Protein AF-A0A1E7GBX1-F1 (afdb_monomer_lite)

Secondary structure (DSSP, 8-state):
--HHHHHHHHHHHHHHHHHHHHHTT--HHHHHHHHHHHHHHHHTS-TTTT-TT-HHHHHSGGGGGGTTTSPTTSGGG-HHHHHHHHHHHHHTT-HHHHHHHHHHHHHHHHH--

Structure (mmCIF, N/CA/C/O backbone):
data_AF-A0A1E7GBX1-F1
#
_entry.id   AF-A0A1E7GBX1-F1
#
loop_
_atom_site.group_PDB
_atom_site.id
_atom_site.type_symbol
_atom_site.label_atom_id
_atom_site.label_alt_id
_atom_site.label_comp_id
_atom_site.label_asym_id
_atom_site.label_entity_id
_atom_site.label_seq_id
_atom_site.pdbx_PDB_ins_code
_atom_site.Cartn_x
_atom_site.Cartn_y
_atom_site.Cartn_z
_atom_site.occupancy
_atom_site.B_iso_or_equiv
_atom_site.auth_seq_id
_atom_site.auth_comp_id
_atom_site.auth_asym_id
_atom_site.auth_atom_id
_atom_site.pdbx_PDB_model_num
ATOM 1 N N . MET A 1 1 ? -1.812 -1.252 19.144 1.00 55.84 1 MET A N 1
ATOM 2 C CA . MET A 1 1 ? -1.079 0.049 19.061 1.00 55.84 1 MET A CA 1
ATOM 3 C C . MET A 1 1 ? -2.012 1.153 18.510 1.00 55.84 1 MET A C 1
ATOM 5 O O . MET A 1 1 ? -3.038 0.811 17.949 1.00 55.84 1 MET A O 1
ATOM 9 N N . LYS A 1 2 ? -1.787 2.468 18.722 1.00 63.53 2 LYS A N 1
ATOM 10 C CA . LYS A 1 2 ? -2.702 3.526 18.188 1.00 63.53 2 LYS A CA 1
ATOM 11 C C . LYS A 1 2 ? -2.440 3.768 16.691 1.00 63.53 2 LYS A C 1
ATOM 13 O O . LYS A 1 2 ? -1.282 3.742 16.285 1.00 63.53 2 LYS A O 1
ATOM 18 N N . GLY A 1 3 ? -3.451 4.161 15.905 1.00 61.00 3 GLY A N 1
ATOM 19 C CA . GLY A 1 3 ? -3.339 4.433 14.454 1.00 61.00 3 GLY A CA 1
ATOM 20 C C . GLY A 1 3 ? -2.152 5.311 14.001 1.00 61.00 3 GLY A C 1
ATOM 21 O O . GLY A 1 3 ? -1.611 5.099 12.923 1.00 61.00 3 GLY A O 1
ATOM 22 N N . MET A 1 4 ? -1.659 6.235 14.846 1.00 66.88 4 MET A N 1
ATOM 23 C CA . MET A 1 4 ? -0.443 7.032 14.564 1.00 66.88 4 MET A CA 1
ATOM 24 C C . MET A 1 4 ? 0.800 6.178 14.324 1.00 66.88 4 MET A C 1
ATOM 26 O O . MET A 1 4 ? 1.644 6.507 13.497 1.00 66.88 4 MET A O 1
ATOM 30 N N . SER A 1 5 ? 0.925 5.110 15.105 1.00 82.19 5 SER A N 1
ATOM 31 C CA . SER A 1 5 ? 2.110 4.265 15.088 1.00 82.19 5 SER A CA 1
ATOM 32 C C . SER A 1 5 ? 2.132 3.338 13.876 1.00 82.19 5 SER A C 1
ATOM 34 O O . SER A 1 5 ? 3.204 3.109 13.330 1.00 82.19 5 SER A O 1
ATOM 36 N N . HIS A 1 6 ? 0.969 2.905 13.380 1.00 87.38 6 HIS A N 1
ATOM 37 C CA . HIS A 1 6 ? 0.885 2.106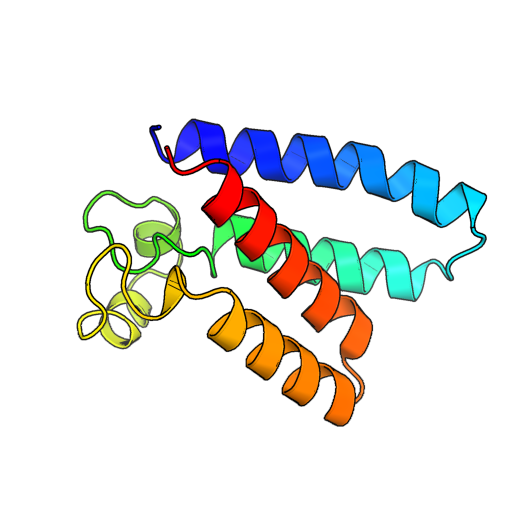 12.156 1.00 87.38 6 HIS A CA 1
ATOM 38 C C . HIS A 1 6 ? 1.248 2.921 10.910 1.00 87.38 6 HIS A C 1
ATOM 40 O O . HIS A 1 6 ? 1.996 2.436 10.064 1.00 87.38 6 HIS A O 1
ATOM 46 N N . GLU A 1 7 ? 0.785 4.174 10.820 1.00 90.75 7 GLU A N 1
ATOM 47 C CA . GLU A 1 7 ? 1.164 5.091 9.734 1.00 90.75 7 GLU A CA 1
ATOM 48 C C . GLU A 1 7 ? 2.678 5.338 9.722 1.00 90.75 7 GLU A C 1
ATOM 50 O O . GLU A 1 7 ? 3.321 5.205 8.683 1.00 90.75 7 GLU A O 1
ATOM 55 N N . LEU A 1 8 ? 3.262 5.641 10.888 1.00 92.38 8 LEU A N 1
ATOM 56 C CA . LEU A 1 8 ? 4.698 5.891 11.006 1.00 92.38 8 LEU A CA 1
ATOM 57 C C . LEU A 1 8 ? 5.529 4.667 10.601 1.00 92.38 8 LEU A C 1
ATOM 59 O O . LEU A 1 8 ? 6.464 4.806 9.817 1.00 92.38 8 LEU A O 1
ATOM 63 N N . ILE A 1 9 ? 5.181 3.474 11.095 1.00 93.44 9 ILE A N 1
ATOM 64 C CA . ILE A 1 9 ? 5.885 2.229 10.747 1.00 93.44 9 ILE A CA 1
ATOM 65 C C . ILE A 1 9 ? 5.817 1.974 9.240 1.00 93.44 9 ILE A C 1
ATOM 67 O O . ILE A 1 9 ? 6.836 1.658 8.627 1.00 93.44 9 ILE A O 1
ATOM 71 N N . ASN A 1 10 ? 4.647 2.172 8.630 1.00 95.38 10 ASN A N 1
ATOM 72 C CA . ASN A 1 10 ? 4.478 2.042 7.188 1.00 95.38 10 ASN A CA 1
ATOM 73 C C . ASN A 1 10 ? 5.391 2.988 6.404 1.00 95.38 10 ASN A C 1
ATOM 75 O O . ASN A 1 10 ? 6.052 2.548 5.466 1.00 95.38 10 ASN A O 1
ATOM 79 N N . PHE A 1 11 ? 5.468 4.263 6.787 1.00 96.69 11 PHE A N 1
ATOM 80 C CA . PHE A 1 11 ? 6.337 5.219 6.098 1.00 96.69 11 PHE A CA 1
ATOM 81 C C . PHE A 1 11 ? 7.822 4.937 6.305 1.00 96.69 11 PHE A C 1
ATOM 83 O O . PHE A 1 11 ? 8.596 5.088 5.362 1.00 96.69 11 PHE A O 1
ATOM 90 N N . VAL A 1 12 ? 8.222 4.488 7.497 1.00 96.50 12 VAL A N 1
ATOM 91 C CA . VAL A 1 12 ? 9.603 4.060 7.752 1.00 96.50 12 VAL A CA 1
ATOM 92 C C . VAL A 1 12 ? 9.965 2.883 6.848 1.00 96.50 12 VAL A C 1
ATOM 94 O O . VAL A 1 12 ? 11.005 2.917 6.195 1.00 96.50 12 VAL A O 1
ATOM 97 N N . ILE A 1 13 ? 9.099 1.871 6.742 1.00 96.88 13 ILE A N 1
ATOM 98 C CA . ILE A 1 13 ? 9.356 0.715 5.874 1.00 96.88 13 ILE A CA 1
ATOM 99 C C . ILE A 1 13 ? 9.389 1.127 4.399 1.00 96.88 13 ILE A C 1
ATOM 101 O O . ILE A 1 13 ? 10.317 0.738 3.694 1.00 96.88 13 ILE A O 1
ATOM 105 N N . LEU A 1 14 ? 8.457 1.965 3.935 1.00 97.38 14 LEU A N 1
ATOM 106 C CA . LEU A 1 14 ? 8.486 2.484 2.565 1.00 97.38 14 LEU A CA 1
ATOM 107 C C . LEU A 1 14 ? 9.793 3.235 2.270 1.00 97.38 14 LEU A C 1
ATOM 109 O O . LEU A 1 14 ? 10.421 2.997 1.239 1.00 97.38 14 LEU A O 1
ATOM 113 N N . PHE A 1 15 ? 10.235 4.101 3.187 1.00 96.88 15 PHE A N 1
ATOM 114 C CA . PHE A 1 15 ? 11.484 4.846 3.043 1.00 96.88 15 PHE A CA 1
ATOM 115 C C . PHE A 1 15 ? 12.707 3.923 2.956 1.00 96.88 15 PHE A C 1
ATOM 117 O O . PHE A 1 15 ? 13.620 4.206 2.187 1.00 96.88 15 PHE A O 1
ATOM 124 N N . LEU A 1 16 ? 12.715 2.803 3.685 1.00 96.2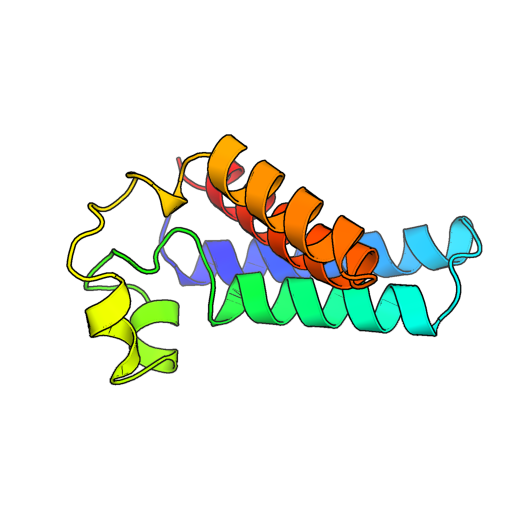5 16 LEU A N 1
ATOM 125 C CA . LEU A 1 16 ? 13.782 1.799 3.610 1.00 96.25 16 LEU A CA 1
ATOM 126 C C . LEU A 1 16 ? 13.724 0.952 2.326 1.00 96.25 16 LEU A C 1
ATOM 128 O O . LEU A 1 16 ? 14.768 0.544 1.818 1.00 96.25 16 LEU A O 1
ATOM 132 N N . LEU A 1 17 ? 12.532 0.704 1.776 1.00 95.94 17 LEU A N 1
ATOM 133 C CA . LEU A 1 17 ? 12.352 -0.069 0.541 1.00 95.94 17 LEU A CA 1
ATOM 134 C C . LEU A 1 17 ? 12.785 0.697 -0.715 1.00 95.94 17 LEU A C 1
ATOM 136 O O . LEU A 1 17 ? 13.292 0.088 -1.655 1.00 95.94 17 LEU A O 1
ATOM 140 N N . ILE A 1 18 ? 12.634 2.023 -0.741 1.00 95.25 18 ILE A N 1
ATOM 141 C CA . ILE A 1 18 ? 12.980 2.840 -1.915 1.00 95.25 18 ILE A CA 1
ATOM 142 C C . ILE A 1 18 ? 14.469 2.696 -2.313 1.00 95.25 18 ILE A C 1
ATOM 144 O O . ILE A 1 18 ? 14.731 2.381 -3.476 1.00 95.25 18 ILE A O 1
ATOM 148 N N . PRO A 1 19 ? 15.461 2.840 -1.408 1.00 95.75 19 PRO A N 1
ATOM 149 C CA . PRO A 1 19 ? 16.867 2.567 -1.715 1.00 95.75 19 PRO A CA 1
ATOM 150 C C . PRO A 1 19 ? 17.110 1.147 -2.231 1.00 95.75 19 PRO A C 1
ATOM 152 O O . PRO A 1 19 ? 17.900 0.958 -3.151 1.00 95.75 19 PRO A O 1
ATOM 155 N N . ILE A 1 20 ? 16.405 0.152 -1.683 1.00 95.94 20 ILE A N 1
ATOM 156 C CA . ILE A 1 20 ? 16.512 -1.243 -2.125 1.00 95.94 20 ILE A CA 1
ATOM 157 C C . ILE A 1 20 ? 16.063 -1.368 -3.585 1.00 95.94 20 ILE A C 1
ATOM 159 O O . ILE A 1 20 ? 16.744 -2.000 -4.385 1.00 95.94 20 ILE A O 1
ATOM 163 N N . PHE A 1 21 ? 14.976 -0.708 -3.981 1.00 96.81 21 PHE A N 1
ATOM 164 C CA . PHE A 1 21 ? 14.525 -0.720 -5.375 1.00 96.81 21 PHE A CA 1
ATOM 165 C C . PHE A 1 21 ? 15.555 -0.119 -6.334 1.00 96.81 21 PHE A C 1
ATOM 167 O O . PHE A 1 21 ? 15.741 -0.650 -7.429 1.00 96.81 21 PHE A O 1
ATOM 174 N N . PHE A 1 22 ? 16.269 0.927 -5.912 1.00 94.38 22 PHE A N 1
ATOM 175 C CA . PHE A 1 22 ? 17.389 1.466 -6.685 1.00 94.38 22 PHE A CA 1
ATOM 176 C C . PHE A 1 22 ? 18.552 0.471 -6.787 1.00 94.38 22 PHE A C 1
ATOM 178 O O . PHE A 1 22 ? 19.082 0.285 -7.880 1.00 94.38 22 PHE A O 1
ATOM 185 N N . LEU A 1 23 ? 18.906 -0.220 -5.695 1.00 96.94 23 LEU A N 1
ATOM 186 C CA . LEU A 1 23 ? 19.949 -1.258 -5.707 1.00 96.94 23 LEU A CA 1
ATOM 187 C C . LEU A 1 23 ? 19.620 -2.406 -6.674 1.00 96.94 23 LEU A C 1
ATOM 189 O O . LEU A 1 23 ? 20.511 -2.923 -7.342 1.00 96.94 23 LEU A O 1
ATOM 193 N N . PHE A 1 24 ? 18.342 -2.768 -6.795 1.00 97.06 24 PHE A N 1
ATOM 194 C CA . PHE A 1 24 ? 17.866 -3.805 -7.716 1.00 97.06 24 PHE A CA 1
ATOM 195 C C . PHE A 1 24 ? 17.469 -3.278 -9.10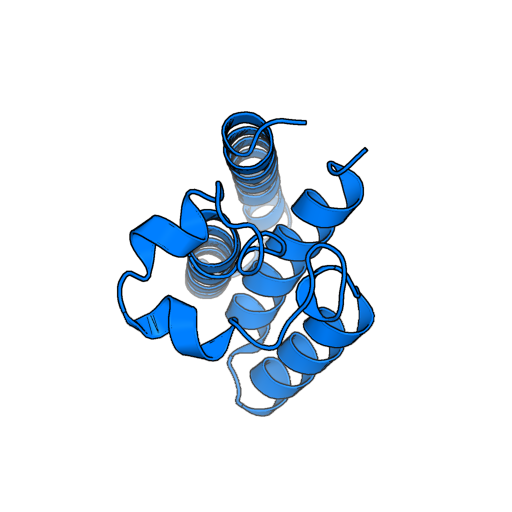5 1.00 97.06 24 PHE A C 1
ATOM 197 O O . PHE A 1 24 ? 16.877 -4.014 -9.891 1.00 97.06 24 PHE A O 1
ATOM 204 N N . SER A 1 25 ? 17.808 -2.027 -9.439 1.00 96.38 25 SER A N 1
ATOM 205 C CA . SER A 1 25 ? 17.531 -1.417 -10.752 1.00 96.38 25 SER A CA 1
ATOM 206 C C . SER A 1 25 ? 16.053 -1.467 -11.175 1.00 96.38 25 SER A C 1
ATOM 208 O O . SER A 1 25 ? 15.734 -1.576 -12.362 1.00 96.38 25 SER A O 1
ATOM 210 N N . ILE A 1 26 ? 15.128 -1.373 -10.216 1.00 96.44 26 ILE A N 1
ATOM 211 C CA . ILE A 1 26 ? 13.699 -1.262 -10.518 1.00 96.44 26 ILE A CA 1
ATOM 212 C C . ILE A 1 26 ? 13.442 0.062 -11.245 1.00 96.44 26 ILE A C 1
ATOM 214 O O . ILE A 1 26 ? 13.909 1.126 -10.837 1.00 96.44 26 ILE A O 1
ATOM 218 N N . GLN A 1 27 ? 12.683 -0.003 -12.341 1.00 96.31 27 GLN A N 1
ATOM 219 C CA . GLN A 1 27 ? 12.362 1.169 -13.154 1.00 96.31 27 GLN A CA 1
ATOM 220 C C . GLN A 1 27 ? 11.636 2.237 -12.323 1.00 96.31 27 GLN A C 1
ATOM 222 O O . GLN A 1 27 ? 10.712 1.931 -11.570 1.00 96.31 27 GLN A O 1
ATOM 227 N N . GLY A 1 28 ? 12.002 3.509 -12.509 1.00 95.62 28 GLY A N 1
ATOM 228 C CA . GLY A 1 28 ? 11.489 4.609 -11.684 1.00 95.62 28 GLY A CA 1
ATOM 229 C C . GLY A 1 28 ? 9.960 4.715 -11.649 1.00 95.62 28 GLY A C 1
ATOM 230 O O . GLY A 1 28 ? 9.391 4.948 -10.587 1.00 95.62 28 GLY A O 1
ATOM 231 N N . HIS A 1 29 ? 9.274 4.465 -12.771 1.00 96.31 29 HIS A N 1
ATOM 232 C CA . HIS A 1 29 ? 7.806 4.483 -12.806 1.00 96.31 29 HIS A CA 1
ATOM 233 C C . HIS A 1 29 ? 7.180 3.371 -11.948 1.00 96.31 29 HIS A C 1
ATOM 235 O O . HIS A 1 29 ? 6.169 3.605 -11.293 1.00 96.31 29 HIS A O 1
ATOM 241 N N . ASN A 1 30 ? 7.809 2.196 -11.872 1.00 97.19 30 ASN A N 1
ATOM 242 C CA . ASN A 1 30 ? 7.356 1.092 -11.027 1.00 97.19 30 ASN A CA 1
ATOM 243 C C . ASN A 1 30 ? 7.531 1.418 -9.541 1.00 97.19 30 ASN A C 1
ATOM 245 O O . ASN A 1 30 ? 6.614 1.193 -8.752 1.00 97.19 30 ASN A O 1
ATOM 249 N N . THR A 1 31 ? 8.654 2.040 -9.171 1.00 97.06 31 THR A N 1
ATOM 250 C CA . THR A 1 31 ? 8.880 2.567 -7.816 1.00 97.06 31 THR A CA 1
ATOM 251 C C . THR A 1 31 ? 7.841 3.624 -7.438 1.00 97.06 31 THR A C 1
ATOM 253 O O . THR A 1 31 ? 7.337 3.614 -6.313 1.00 97.06 31 THR A O 1
ATOM 256 N N . ILE A 1 32 ? 7.475 4.508 -8.373 1.00 97.19 32 ILE A N 1
ATOM 257 C CA . ILE A 1 32 ? 6.428 5.519 -8.168 1.00 97.19 32 ILE A CA 1
ATOM 258 C C . ILE A 1 32 ? 5.068 4.847 -7.960 1.00 97.19 32 ILE A C 1
ATOM 260 O O . ILE A 1 32 ? 4.393 5.160 -6.983 1.00 97.19 32 ILE A O 1
ATOM 264 N N . TYR A 1 33 ? 4.674 3.904 -8.821 1.00 97.75 33 TYR A N 1
ATOM 265 C CA . TYR A 1 33 ? 3.396 3.199 -8.684 1.00 97.75 33 TYR A CA 1
ATOM 266 C C . TYR A 1 33 ? 3.306 2.397 -7.388 1.00 97.75 33 TYR A C 1
ATOM 268 O O . TYR A 1 33 ? 2.278 2.447 -6.712 1.00 97.75 33 TYR A O 1
ATOM 276 N N . PHE A 1 34 ? 4.386 1.717 -7.005 1.00 98.31 34 PHE A N 1
ATOM 277 C CA . PHE A 1 34 ? 4.480 1.034 -5.720 1.00 98.31 34 PHE A CA 1
ATOM 278 C C . PHE A 1 34 ? 4.317 1.998 -4.548 1.00 98.31 34 PHE A C 1
ATOM 280 O O . PHE A 1 34 ? 3.469 1.781 -3.685 1.00 98.31 34 PHE A O 1
ATOM 287 N N . SER A 1 35 ? 5.086 3.089 -4.537 1.00 97.81 35 SER A N 1
ATOM 288 C CA . SER A 1 35 ? 5.032 4.082 -3.461 1.00 97.81 35 SER A CA 1
ATOM 289 C C . SER A 1 35 ? 3.650 4.721 -3.369 1.00 97.81 35 SER A C 1
ATOM 291 O O . SER A 1 35 ? 3.126 4.899 -2.275 1.00 97.81 35 SER A O 1
ATOM 293 N N . PHE A 1 36 ? 3.020 5.006 -4.511 1.00 97.44 36 PHE A N 1
ATOM 294 C CA . PHE A 1 36 ? 1.663 5.531 -4.559 1.00 97.44 36 PHE A CA 1
ATOM 295 C C . PHE A 1 36 ? 0.656 4.541 -3.964 1.00 97.44 36 PHE A C 1
ATOM 297 O O . PHE A 1 36 ? -0.106 4.910 -3.073 1.00 97.44 36 PHE A O 1
ATOM 304 N N . GLY A 1 37 ? 0.700 3.270 -4.377 1.00 97.38 37 GLY A N 1
ATOM 305 C CA . GLY A 1 37 ? -0.129 2.212 -3.794 1.00 97.38 37 GLY A CA 1
ATOM 306 C C . GLY A 1 37 ? 0.077 2.077 -2.284 1.00 97.38 37 GLY A C 1
ATOM 307 O O . GLY A 1 37 ? -0.893 2.007 -1.535 1.00 97.38 37 GLY A O 1
ATOM 308 N N . TRP A 1 38 ? 1.325 2.137 -1.819 1.00 98.06 38 TRP A N 1
ATOM 309 C CA . TRP A 1 38 ? 1.664 2.066 -0.398 1.00 98.06 38 TRP A CA 1
ATOM 310 C C . TRP A 1 38 ? 1.104 3.246 0.400 1.00 98.06 38 TRP A C 1
ATOM 312 O O . TRP A 1 38 ? 0.504 3.057 1.459 1.00 98.06 38 TRP A O 1
ATOM 322 N N . VAL A 1 39 ? 1.269 4.472 -0.103 1.00 96.56 39 VAL A N 1
ATOM 323 C CA . VAL A 1 39 ? 0.737 5.692 0.526 1.00 96.56 39 VAL A CA 1
ATOM 324 C C . VAL A 1 39 ? -0.785 5.616 0.616 1.00 96.56 39 VAL A C 1
ATOM 326 O O . VAL A 1 39 ? -1.348 5.898 1.675 1.00 96.56 39 VAL A O 1
ATOM 329 N N . ILE A 1 40 ? -1.453 5.182 -0.458 1.00 95.06 40 ILE A N 1
ATOM 330 C CA . ILE A 1 40 ? -2.906 4.992 -0.465 1.00 95.06 40 ILE A CA 1
ATOM 331 C C . ILE A 1 40 ? -3.322 3.927 0.556 1.00 95.06 40 ILE A C 1
ATOM 333 O O . ILE A 1 40 ? -4.212 4.190 1.363 1.00 95.06 40 ILE A O 1
ATOM 337 N N . GLY A 1 41 ? -2.655 2.771 0.581 1.00 93.06 41 GLY A N 1
ATOM 338 C CA . GLY A 1 41 ? -2.915 1.692 1.542 1.00 93.06 41 GLY A CA 1
ATOM 339 C C . GLY A 1 41 ? -2.670 2.103 2.994 1.00 93.06 41 GLY A C 1
ATOM 340 O O . GLY A 1 41 ? -3.393 1.700 3.895 1.00 93.06 41 GLY A O 1
ATOM 341 N N . THR A 1 42 ? -1.696 2.977 3.233 1.00 93.50 42 THR A N 1
ATOM 342 C CA . THR A 1 42 ? -1.382 3.469 4.579 1.00 93.50 42 THR A CA 1
ATOM 343 C C . THR A 1 42 ? -2.399 4.503 5.055 1.00 93.50 42 THR A C 1
ATOM 345 O O . THR A 1 42 ? -2.865 4.452 6.192 1.00 93.50 42 THR A O 1
ATOM 348 N N . LEU A 1 43 ? -2.722 5.482 4.205 1.00 91.25 43 LEU A N 1
ATOM 349 C CA . LEU A 1 43 ? -3.487 6.652 4.626 1.00 91.25 43 LEU A CA 1
ATOM 350 C C . LEU A 1 43 ? -4.996 6.484 4.478 1.00 91.25 43 LEU A C 1
ATOM 352 O O . LEU A 1 43 ? -5.724 7.072 5.278 1.00 91.25 4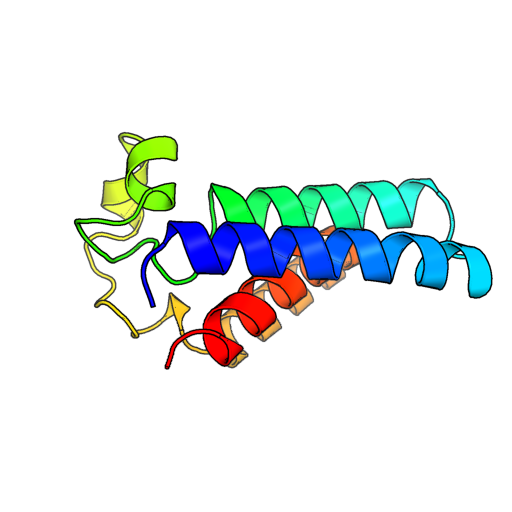3 LEU A O 1
ATOM 356 N N . TYR A 1 44 ? -5.451 5.741 3.468 1.00 88.69 44 TYR A N 1
ATOM 357 C CA . TYR A 1 44 ? -6.856 5.699 3.053 1.00 88.69 44 TYR A CA 1
ATOM 358 C C . TYR A 1 44 ? -7.428 4.289 3.026 1.00 88.69 44 TYR A C 1
ATOM 360 O O . TYR A 1 44 ? -8.568 4.115 3.430 1.00 88.69 44 TYR A O 1
ATOM 368 N N . LEU A 1 45 ? -6.662 3.301 2.562 1.00 88.25 45 LEU A N 1
ATOM 369 C CA . LEU A 1 45 ? -7.089 1.910 2.414 1.00 88.25 45 LEU A CA 1
ATOM 370 C C . LEU A 1 45 ? -6.364 0.992 3.404 1.00 88.25 45 LEU A C 1
ATOM 372 O O . LEU A 1 45 ? -5.749 0.015 2.990 1.00 88.25 45 LEU A O 1
ATOM 376 N N . SER A 1 46 ? -6.390 1.321 4.698 1.00 86.06 46 SER A N 1
ATOM 377 C CA . SER A 1 46 ? -5.709 0.508 5.715 1.00 86.06 46 SER A CA 1
ATOM 378 C C . SER A 1 46 ? -6.637 -0.550 6.326 1.00 86.06 46 SER A C 1
ATOM 380 O O . SER A 1 46 ? -7.860 -0.395 6.269 1.00 86.06 46 SER A O 1
ATOM 382 N N . PRO A 1 47 ? -6.087 -1.604 6.958 1.00 81.25 47 PRO A N 1
ATOM 383 C CA . PRO A 1 47 ? -6.875 -2.594 7.690 1.00 81.25 47 PRO A CA 1
ATOM 384 C C . PRO A 1 47 ? -7.789 -2.026 8.785 1.00 81.25 47 PRO A C 1
ATOM 386 O O . PRO A 1 47 ? -8.797 -2.642 9.095 1.00 81.25 47 PRO A O 1
ATOM 389 N N . ASP A 1 48 ? -7.502 -0.834 9.320 1.00 82.25 48 ASP A N 1
ATOM 390 C CA . ASP A 1 48 ? -8.331 -0.181 10.347 1.00 82.25 48 ASP A CA 1
ATOM 391 C C . ASP A 1 48 ? -9.511 0.618 9.761 1.00 82.25 48 ASP A C 1
ATOM 393 O O . ASP A 1 48 ? -10.127 1.433 10.450 1.00 82.25 48 ASP A O 1
ATOM 397 N N . LEU A 1 49 ? -9.843 0.452 8.482 1.00 78.44 49 LEU A N 1
ATOM 398 C CA . LEU A 1 49 ? -10.983 1.118 7.833 1.00 78.44 49 LEU A CA 1
ATOM 399 C C . LEU A 1 49 ? -12.365 0.722 8.378 1.00 78.44 49 LEU A C 1
ATOM 401 O O . LEU A 1 49 ? -13.384 1.170 7.866 1.00 78.44 49 LEU A O 1
ATOM 405 N N . ASP A 1 50 ? -12.395 -0.107 9.404 1.00 71.19 50 ASP A N 1
ATOM 406 C CA . ASP A 1 50 ? -13.567 -0.604 10.109 1.00 71.19 50 ASP A CA 1
ATOM 407 C C . ASP A 1 50 ? -13.569 -0.218 11.600 1.00 71.19 50 ASP A C 1
ATOM 409 O O . ASP A 1 50 ? -14.524 -0.512 12.318 1.00 71.19 50 ASP A O 1
ATOM 413 N N . ALA A 1 51 ? -12.518 0.459 12.079 1.00 73.06 51 ALA A N 1
ATOM 414 C CA . ALA A 1 51 ? -12.450 0.994 13.432 1.00 73.06 51 ALA A CA 1
ATOM 415 C C . ALA A 1 51 ? -13.035 2.409 13.491 1.00 73.06 51 ALA A C 1
ATOM 417 O O . ALA A 1 51 ? -12.541 3.325 12.833 1.00 73.06 51 ALA A O 1
ATOM 418 N N . ASP A 1 52 ? -14.008 2.622 14.379 1.00 66.88 52 ASP A N 1
ATOM 419 C CA . ASP A 1 52 ? -14.677 3.918 14.583 1.00 66.88 52 ASP A CA 1
ATOM 420 C C . ASP A 1 52 ? -13.709 5.067 14.929 1.00 66.88 52 ASP A C 1
ATOM 422 O O . ASP A 1 52 ? -13.972 6.235 14.644 1.00 66.88 52 ASP A O 1
ATOM 426 N N . TYR A 1 53 ? -12.561 4.745 15.534 1.00 71.06 53 TYR A N 1
ATOM 427 C CA . TYR A 1 53 ? -11.514 5.700 15.911 1.00 71.06 53 TYR A CA 1
ATOM 428 C C . TYR A 1 53 ? -10.390 5.837 14.871 1.00 71.06 53 TYR A C 1
ATOM 430 O O . TYR A 1 53 ? -9.389 6.518 15.132 1.00 71.06 53 TYR A O 1
ATOM 438 N N . SER A 1 54 ? -10.491 5.180 13.712 1.00 74.19 54 SER A N 1
ATOM 439 C CA . SER A 1 54 ? -9.404 5.162 12.737 1.00 74.19 54 SER A CA 1
ATOM 440 C C . SER A 1 54 ? -9.311 6.464 11.942 1.00 74.19 54 SER A C 1
ATOM 442 O O . SER A 1 54 ? -10.291 7.065 11.498 1.00 74.19 54 SER A O 1
ATOM 444 N N . ARG A 1 55 ? -8.077 6.938 11.760 1.00 78.12 55 ARG A N 1
ATOM 445 C CA . ARG A 1 55 ? -7.797 8.097 10.906 1.00 78.12 55 ARG A CA 1
ATOM 446 C C . ARG A 1 55 ? -8.092 7.835 9.434 1.00 78.12 55 ARG A C 1
ATOM 448 O O . ARG A 1 55 ? -8.658 8.739 8.822 1.00 78.12 55 ARG A O 1
ATOM 455 N N . PRO A 1 56 ? -7.748 6.664 8.865 1.00 77.75 56 PRO A N 1
ATOM 456 C CA . PRO A 1 56 ? -8.145 6.322 7.504 1.00 77.75 56 PRO A CA 1
ATOM 457 C C . PRO A 1 56 ? -9.650 6.471 7.277 1.00 77.75 56 PRO A C 1
ATOM 459 O O . PRO A 1 56 ? -10.041 7.150 6.330 1.00 77.75 56 PRO A O 1
ATOM 462 N N . LEU A 1 57 ? -10.481 5.976 8.205 1.00 79.50 57 LEU A N 1
ATOM 463 C CA . LEU A 1 57 ? -11.941 6.117 8.154 1.00 79.50 57 LEU A CA 1
ATOM 464 C C . LEU A 1 57 ? -12.377 7.590 8.072 1.00 79.50 57 LEU A C 1
ATOM 466 O O . LEU A 1 57 ? -13.236 7.956 7.272 1.00 79.50 57 LEU A O 1
ATOM 470 N N . ASN A 1 58 ? -11.743 8.456 8.867 1.00 80.44 58 ASN A N 1
ATOM 471 C CA . ASN A 1 58 ? -12.025 9.892 8.861 1.00 80.44 58 ASN A CA 1
ATOM 472 C C . ASN A 1 58 ? -11.544 10.591 7.580 1.00 80.44 58 ASN A C 1
ATOM 474 O O . ASN A 1 58 ? -12.193 11.527 7.118 1.00 80.44 58 ASN A O 1
ATOM 478 N N . ARG A 1 59 ? -10.434 10.140 6.979 1.00 85.94 59 ARG A N 1
ATOM 479 C CA . ARG A 1 59 ? -9.895 10.713 5.733 1.00 85.94 59 ARG A CA 1
ATOM 480 C C . ARG A 1 59 ? -10.744 10.376 4.512 1.00 85.94 59 ARG A C 1
ATOM 482 O O . ARG A 1 59 ? -10.862 11.214 3.624 1.00 85.94 59 ARG A O 1
ATOM 489 N N . ILE A 1 60 ? -11.333 9.180 4.459 1.00 84.12 60 ILE A N 1
ATOM 490 C CA . ILE A 1 60 ? -12.204 8.776 3.341 1.00 84.12 60 ILE A CA 1
ATOM 491 C C . ILE A 1 60 ? -13.619 9.377 3.432 1.00 84.12 60 ILE A C 1
ATOM 493 O O . ILE A 1 60 ? -14.412 9.255 2.496 1.00 84.12 60 ILE A O 1
ATOM 497 N N . GLY A 1 61 ? -13.944 10.045 4.544 1.00 82.75 61 GLY A N 1
ATOM 498 C CA . GLY A 1 61 ? -15.187 10.790 4.721 1.00 82.75 61 GLY A CA 1
ATOM 499 C C . GLY A 1 61 ? -16.422 9.905 4.562 1.00 82.75 61 GLY A C 1
ATOM 500 O O . GLY A 1 61 ? -16.592 8.920 5.275 1.00 82.75 61 GLY A O 1
ATOM 501 N N . ASN A 1 62 ? -17.296 10.246 3.614 1.00 82.12 62 ASN A N 1
ATOM 502 C CA . ASN A 1 62 ? -18.551 9.521 3.383 1.00 82.12 62 ASN A CA 1
ATOM 503 C C . ASN A 1 62 ? -18.354 8.112 2.804 1.00 82.12 62 ASN A C 1
ATOM 505 O O . ASN A 1 62 ? -19.264 7.295 2.889 1.00 82.12 62 ASN A O 1
ATOM 509 N N . LEU A 1 63 ? -17.178 7.780 2.262 1.00 80.81 63 LEU A N 1
ATOM 510 C CA . LEU A 1 63 ? -16.907 6.422 1.776 1.00 80.81 63 LEU A CA 1
ATOM 511 C C . LEU A 1 63 ? -16.812 5.395 2.912 1.00 80.81 63 LEU A C 1
ATOM 513 O O . LEU A 1 63 ? -16.868 4.198 2.650 1.00 80.81 63 LEU A O 1
ATOM 517 N N . LYS A 1 64 ? -16.740 5.837 4.175 1.00 77.12 64 LYS A N 1
ATOM 518 C CA . LYS A 1 64 ? -16.736 4.958 5.353 1.00 77.12 64 LYS A CA 1
ATOM 519 C C . LYS A 1 64 ? -17.932 4.005 5.418 1.00 77.12 64 LYS A C 1
ATOM 521 O O . LYS A 1 64 ? -17.810 2.907 5.948 1.00 77.12 64 LYS A O 1
ATOM 526 N N . TYR A 1 65 ? -19.073 4.380 4.830 1.00 78.81 65 TYR A N 1
ATOM 527 C CA . TYR A 1 65 ? -20.259 3.519 4.788 1.00 78.81 65 TYR A CA 1
ATOM 528 C C . TYR A 1 65 ? -20.052 2.254 3.941 1.00 78.81 65 TYR A C 1
ATOM 530 O O . TYR A 1 65 ? -20.726 1.256 4.176 1.00 78.81 65 TYR A O 1
ATOM 538 N N . LEU A 1 66 ? -19.079 2.243 3.019 1.00 80.31 66 LEU A N 1
ATOM 539 C CA . LEU A 1 66 ? -18.681 1.032 2.288 1.00 80.31 66 LEU A CA 1
ATOM 540 C C . LEU A 1 66 ? -18.005 -0.009 3.187 1.00 80.31 66 LEU A C 1
ATOM 542 O O . LEU A 1 66 ? -17.879 -1.157 2.785 1.00 80.31 66 LEU A O 1
ATOM 546 N N . PHE A 1 67 ? -17.573 0.380 4.384 1.00 79.00 67 PHE A N 1
ATOM 547 C CA . PHE A 1 67 ? -16.865 -0.487 5.322 1.00 79.00 67 PHE A CA 1
ATOM 548 C C . PHE A 1 67 ? -17.665 -0.727 6.607 1.00 79.00 67 PHE A C 1
ATOM 550 O O . PHE A 1 67 ? -17.257 -1.524 7.443 1.00 79.00 67 PHE A O 1
ATOM 557 N N . TRP A 1 68 ? -18.855 -0.134 6.749 1.00 73.19 68 TRP A N 1
ATOM 558 C CA . TRP A 1 68 ? -19.678 -0.264 7.963 1.00 73.19 68 TRP A CA 1
ATOM 559 C C . TRP A 1 68 ? -20.115 -1.710 8.273 1.00 73.19 68 TRP A C 1
ATOM 561 O O . TRP A 1 68 ? -20.461 -2.028 9.406 1.00 73.19 68 TRP A O 1
ATOM 571 N N . PHE A 1 69 ? -20.113 -2.588 7.262 1.00 73.19 69 PHE A N 1
ATOM 572 C CA . PHE A 1 69 ? -20.483 -3.999 7.387 1.00 73.19 69 PHE A CA 1
ATOM 573 C C . PHE A 1 69 ? -19.276 -4.883 7.717 1.00 73.19 69 PHE A C 1
ATOM 575 O O . PHE A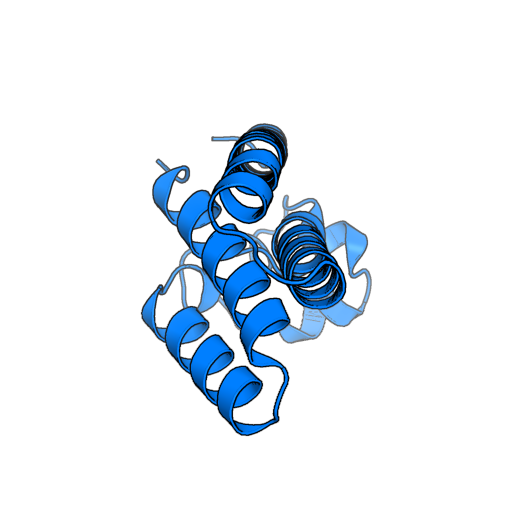 1 69 ? -19.436 -6.073 7.992 1.00 73.19 69 PHE A O 1
ATOM 582 N N . THR A 1 70 ? -18.066 -4.324 7.669 1.00 71.81 70 THR A N 1
ATOM 583 C CA . THR A 1 70 ? -16.847 -5.015 8.079 1.00 71.81 70 THR A CA 1
ATOM 584 C C . THR A 1 70 ? -16.649 -4.825 9.581 1.00 71.81 70 THR A C 1
ATOM 586 O O . THR A 1 70 ? -16.927 -3.764 10.129 1.00 71.81 70 THR A O 1
ATOM 589 N N . ARG A 1 71 ? -16.259 -5.893 10.280 1.00 72.38 71 ARG A N 1
ATOM 590 C CA . ARG A 1 71 ? -15.952 -5.839 11.716 1.00 72.38 71 ARG A CA 1
ATOM 591 C C . ARG A 1 71 ? -14.478 -5.533 11.889 1.00 72.38 71 ARG A C 1
ATOM 593 O O . ARG A 1 71 ? -13.707 -6.176 11.188 1.00 72.38 71 ARG A O 1
ATOM 600 N N . HIS A 1 72 ? -14.118 -4.707 12.877 1.00 67.81 72 HIS A N 1
ATOM 601 C CA . HIS A 1 72 ? -12.721 -4.484 13.258 1.00 67.81 72 HIS A CA 1
ATOM 602 C C . HIS A 1 72 ? -11.962 -5.802 13.427 1.00 67.81 72 HIS A C 1
ATOM 604 O O . HIS A 1 72 ? -12.407 -6.680 14.172 1.00 67.81 72 HIS A O 1
ATOM 610 N N . ARG A 1 73 ? -10.837 -5.940 12.711 1.00 68.94 73 ARG A N 1
ATOM 611 C CA . ARG A 1 73 ? -10.052 -7.185 12.566 1.00 68.94 73 ARG A CA 1
ATOM 612 C C . ARG A 1 73 ? -10.733 -8.309 11.775 1.00 68.94 73 ARG A C 1
ATOM 614 O O . ARG A 1 73 ? -10.395 -9.482 11.922 1.00 68.94 73 ARG A O 1
ATOM 621 N N . GLY A 1 74 ? -11.699 -7.960 10.937 1.00 78.25 74 GLY A N 1
ATOM 622 C CA . GLY A 1 74 ? -12.429 -8.866 10.060 1.00 78.25 74 GLY A CA 1
ATOM 623 C C . GLY A 1 74 ? -11.757 -8.994 8.697 1.00 78.25 74 GLY A C 1
ATOM 624 O O . GLY A 1 74 ? -10.576 -9.315 8.587 1.00 78.25 74 GLY A O 1
ATOM 625 N N . THR A 1 75 ? -12.516 -8.751 7.630 1.00 81.81 75 THR A N 1
ATOM 626 C CA . THR A 1 75 ? -12.062 -8.958 6.245 1.00 81.81 75 THR A CA 1
ATOM 627 C C . THR A 1 75 ? -10.794 -8.172 5.903 1.00 81.81 75 THR A C 1
ATOM 629 O O . THR A 1 75 ? -9.935 -8.693 5.196 1.00 81.81 75 THR A O 1
ATOM 632 N N . LEU A 1 76 ? -10.643 -6.952 6.425 1.00 85.94 76 LEU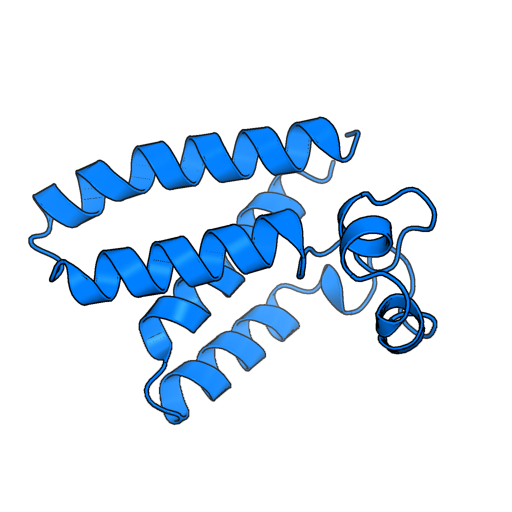 A N 1
ATOM 633 C CA . LEU A 1 76 ? -9.512 -6.083 6.099 1.00 85.94 76 LEU A CA 1
ATOM 634 C C . LEU A 1 76 ? -8.221 -6.437 6.855 1.00 85.94 76 LEU A C 1
ATOM 636 O O . LEU A 1 76 ? -7.143 -6.078 6.392 1.00 85.94 76 LEU A O 1
ATOM 640 N N . HIS A 1 77 ? -8.288 -7.216 7.938 1.00 89.06 77 HIS A N 1
ATOM 641 C CA . HIS A 1 77 ? -7.101 -7.797 8.589 1.00 89.06 77 HIS A CA 1
ATOM 642 C C . HIS A 1 77 ? -6.724 -9.171 8.031 1.00 89.06 77 HIS A C 1
ATOM 644 O O . HIS A 1 77 ? -5.780 -9.789 8.519 1.00 89.06 77 HIS A O 1
ATOM 650 N N . ASN A 1 78 ? -7.427 -9.666 7.009 1.00 90.19 78 ASN A N 1
ATOM 651 C CA . ASN A 1 78 ? -7.099 -10.932 6.369 1.00 90.19 78 ASN A CA 1
ATOM 652 C C . ASN A 1 78 ? -6.027 -10.726 5.277 1.00 90.19 78 ASN A C 1
ATOM 654 O O . ASN A 1 78 ? -6.320 -10.112 4.248 1.00 90.19 78 ASN A O 1
ATOM 658 N N . PRO A 1 79 ? -4.809 -11.288 5.416 1.00 92.69 79 PRO A N 1
ATOM 659 C CA . PRO A 1 79 ? -3.771 -11.176 4.388 1.00 92.69 79 PRO A CA 1
ATOM 660 C C . PRO A 1 79 ? -4.200 -11.741 3.028 1.00 92.69 79 PRO A C 1
ATOM 662 O O . PRO A 1 79 ? -3.765 -11.247 1.989 1.00 92.69 79 PRO A O 1
ATOM 665 N N . VAL A 1 80 ? -5.079 -12.750 3.019 1.00 94.50 80 VAL A N 1
ATOM 666 C CA . VAL A 1 80 ? -5.594 -13.370 1.790 1.00 94.50 80 VAL A CA 1
ATOM 667 C C . VAL A 1 80 ? -6.442 -12.383 0.994 1.00 94.50 80 VAL A C 1
ATOM 669 O O . VAL A 1 80 ? -6.338 -12.350 -0.227 1.00 94.50 80 VAL A O 1
ATOM 672 N N . PHE A 1 81 ? -7.233 -11.535 1.661 1.00 93.00 81 PHE A N 1
ATOM 673 C CA . PHE A 1 81 ? -8.025 -10.505 0.984 1.00 93.00 81 PHE A CA 1
ATOM 674 C C . PHE A 1 81 ? -7.123 -9.552 0.188 1.00 93.00 81 PHE A C 1
ATOM 676 O O . PHE A 1 81 ? -7.343 -9.335 -1.006 1.00 93.00 81 PHE A O 1
ATOM 683 N N . TRP A 1 82 ? -6.062 -9.049 0.821 1.00 94.62 82 TRP A N 1
ATOM 684 C CA . TRP A 1 82 ? -5.111 -8.154 0.165 1.00 94.62 82 TRP A CA 1
ATOM 685 C C . TRP A 1 82 ? -4.282 -8.852 -0.913 1.00 94.62 82 TRP A C 1
ATOM 687 O O . TRP A 1 82 ? -4.007 -8.251 -1.950 1.00 94.62 82 TRP A O 1
ATOM 697 N N . GLY A 1 83 ? -3.944 -10.128 -0.712 1.00 96.69 83 GLY A N 1
ATOM 698 C CA . GLY A 1 83 ? -3.318 -10.958 -1.738 1.00 96.69 83 GLY A CA 1
ATOM 699 C C . GLY A 1 83 ? -4.202 -11.103 -2.980 1.00 96.69 83 GLY A C 1
ATOM 700 O O . GLY A 1 83 ? -3.735 -10.889 -4.096 1.00 96.69 83 GLY A O 1
ATOM 701 N N . CYS A 1 84 ? -5.497 -11.380 -2.807 1.00 96.88 84 CYS A N 1
ATOM 702 C CA . CYS A 1 84 ? -6.457 -11.428 -3.911 1.00 96.88 84 CYS A CA 1
ATOM 703 C C . CYS A 1 84 ? -6.585 -10.072 -4.621 1.00 96.88 84 CYS A C 1
ATOM 705 O O . CYS A 1 84 ? -6.573 -10.028 -5.850 1.00 96.88 84 CYS A O 1
ATOM 707 N N . LEU A 1 85 ? -6.657 -8.965 -3.872 1.00 94.94 85 LEU A N 1
ATOM 708 C CA . LEU A 1 85 ? -6.697 -7.620 -4.453 1.00 94.94 85 LEU A CA 1
ATOM 709 C C . LEU A 1 85 ? -5.434 -7.321 -5.275 1.00 94.94 85 LEU A C 1
ATOM 711 O O . LEU A 1 85 ? -5.533 -6.792 -6.382 1.00 94.94 85 LEU A O 1
ATOM 715 N N . PHE A 1 86 ? -4.259 -7.707 -4.772 1.00 97.56 86 PHE A N 1
ATOM 716 C CA . PHE A 1 86 ? -3.008 -7.622 -5.520 1.00 97.56 86 PHE A CA 1
ATOM 717 C C . PHE A 1 86 ? -3.075 -8.414 -6.829 1.00 97.56 86 PHE A C 1
ATOM 719 O O . PHE A 1 86 ? -2.742 -7.861 -7.873 1.00 97.56 86 PHE A O 1
ATOM 726 N N . LEU A 1 87 ? -3.534 -9.669 -6.799 1.00 97.88 87 LEU A N 1
ATOM 727 C CA . LEU A 1 87 ? -3.630 -10.505 -8.001 1.00 97.88 87 LEU A CA 1
ATOM 728 C C . LEU A 1 87 ? -4.587 -9.914 -9.044 1.00 97.88 87 LEU A C 1
ATOM 730 O O . LEU A 1 87 ? -4.273 -9.925 -10.232 1.00 97.88 87 LEU A O 1
ATOM 734 N N . ILE A 1 88 ? -5.715 -9.345 -8.611 1.00 97.62 88 ILE A N 1
ATOM 735 C CA . ILE A 1 88 ? -6.655 -8.646 -9.498 1.00 97.62 88 ILE A CA 1
ATOM 736 C C . ILE A 1 88 ? -5.979 -7.427 -10.135 1.00 97.62 88 ILE A C 1
ATOM 738 O O . ILE A 1 88 ? -6.024 -7.262 -11.352 1.00 97.62 88 ILE A O 1
ATOM 742 N N . LEU A 1 89 ? -5.310 -6.587 -9.341 1.00 96.88 89 LEU A N 1
ATOM 743 C CA . LEU A 1 89 ? -4.601 -5.417 -9.864 1.00 96.88 89 LEU A CA 1
ATOM 744 C C . LEU A 1 89 ? -3.456 -5.814 -10.797 1.00 96.88 89 LEU A C 1
ATOM 746 O O . LEU A 1 89 ? -3.250 -5.159 -11.814 1.00 96.88 89 LEU A O 1
ATOM 750 N N . ALA A 1 90 ? -2.742 -6.897 -10.497 1.00 97.25 90 ALA A N 1
ATOM 751 C CA . ALA A 1 90 ? -1.710 -7.442 -11.367 1.00 97.25 90 ALA A CA 1
ATOM 752 C C . ALA A 1 90 ? -2.285 -7.909 -12.710 1.00 97.25 90 ALA A C 1
ATOM 754 O O . ALA A 1 90 ? -1.738 -7.547 -13.751 1.00 97.25 90 ALA A O 1
ATOM 755 N N . PHE A 1 91 ? -3.413 -8.626 -12.699 1.00 97.62 91 PHE A N 1
ATOM 756 C CA . PHE A 1 91 ? -4.123 -9.034 -13.913 1.00 97.62 91 PHE A CA 1
ATOM 757 C C . PHE A 1 91 ? -4.560 -7.833 -14.770 1.00 97.62 91 PHE A C 1
ATOM 759 O O . PHE A 1 91 ? -4.497 -7.894 -15.994 1.00 97.62 91 PHE A O 1
ATOM 766 N N . LEU A 1 92 ? -4.932 -6.716 -14.137 1.00 97.62 92 LEU A N 1
ATOM 767 C CA . LEU A 1 92 ? -5.312 -5.468 -14.810 1.00 97.62 92 LEU A CA 1
ATOM 768 C C . LEU A 1 92 ? -4.119 -4.592 -15.247 1.00 97.62 92 LEU A C 1
ATOM 770 O O . LEU A 1 92 ? -4.327 -3.487 -15.738 1.00 97.62 92 LEU A O 1
ATOM 774 N N . GLY A 1 93 ? -2.872 -5.044 -15.069 1.00 96.50 93 GLY A N 1
ATOM 775 C CA . GLY A 1 93 ? -1.671 -4.288 -15.455 1.00 96.50 93 GLY A CA 1
ATOM 776 C C . GLY A 1 93 ? -1.174 -3.278 -14.411 1.00 96.50 93 GLY A C 1
ATOM 777 O O . GLY A 1 93 ? -0.254 -2.510 -14.677 1.00 96.50 93 GLY A O 1
ATOM 778 N N . HIS A 1 94 ? -1.723 -3.300 -13.196 1.00 97.06 94 HIS A N 1
ATOM 779 C CA . HIS A 1 94 ? -1.367 -2.421 -12.075 1.00 97.06 94 HIS A CA 1
ATOM 780 C C . HIS A 1 94 ? -0.603 -3.155 -10.960 1.00 97.06 94 HIS A C 1
ATOM 782 O O . HIS A 1 94 ? -0.730 -2.822 -9.779 1.00 97.06 94 HIS A O 1
ATOM 788 N N . ALA A 1 95 ? 0.216 -4.150 -11.320 1.00 97.38 95 ALA A N 1
ATOM 789 C CA . ALA A 1 95 ? 0.898 -5.035 -10.370 1.00 97.38 95 ALA A CA 1
ATOM 790 C C . ALA A 1 95 ? 1.711 -4.285 -9.300 1.00 97.38 95 ALA A C 1
ATOM 792 O O . ALA A 1 95 ? 1.601 -4.603 -8.120 1.00 97.38 95 ALA A O 1
ATOM 793 N N . TRP A 1 96 ? 2.479 -3.259 -9.679 1.00 97.81 96 TRP A N 1
ATOM 794 C CA . TRP A 1 96 ? 3.305 -2.493 -8.736 1.00 97.81 96 TRP A CA 1
ATOM 795 C C . TRP A 1 96 ? 2.481 -1.687 -7.735 1.00 97.81 96 TRP A C 1
ATOM 797 O O . TRP A 1 96 ? 2.799 -1.678 -6.548 1.00 97.81 96 TRP A O 1
ATOM 807 N N . MET A 1 97 ? 1.384 -1.074 -8.183 1.00 97.44 97 MET A N 1
ATOM 808 C CA . MET A 1 97 ? 0.449 -0.393 -7.288 1.00 97.44 97 MET A CA 1
ATOM 809 C C . MET A 1 97 ? -0.225 -1.387 -6.335 1.00 97.44 97 MET A C 1
ATOM 811 O O . MET A 1 97 ? -0.308 -1.127 -5.135 1.00 97.44 97 MET A O 1
ATOM 815 N N . GLY A 1 98 ? -0.648 -2.547 -6.849 1.00 97.56 98 GLY A N 1
ATOM 816 C CA . GLY A 1 98 ? -1.203 -3.625 -6.032 1.00 97.56 98 GLY A CA 1
ATOM 817 C C . GLY A 1 98 ? -0.210 -4.161 -5.001 1.00 97.56 98 GLY A C 1
ATOM 818 O O . GLY A 1 98 ? -0.584 -4.380 -3.853 1.00 97.56 98 GLY A O 1
ATOM 819 N N . ALA A 1 99 ? 1.063 -4.310 -5.375 1.00 97.75 99 ALA A N 1
ATOM 820 C CA . ALA A 1 99 ? 2.126 -4.726 -4.465 1.00 97.75 99 ALA A CA 1
ATOM 821 C C . ALA A 1 99 ? 2.364 -3.687 -3.358 1.00 97.75 99 ALA A C 1
ATOM 823 O O . ALA A 1 99 ? 2.570 -4.064 -2.207 1.00 97.75 99 ALA A O 1
ATOM 824 N N . GLY A 1 100 ? 2.274 -2.392 -3.680 1.00 97.75 100 GLY A N 1
ATOM 825 C CA . GLY A 1 100 ? 2.332 -1.312 -2.694 1.00 97.75 100 GLY A CA 1
ATOM 826 C C . GLY A 1 100 ? 1.182 -1.371 -1.685 1.00 97.75 100 GLY A C 1
ATOM 827 O O . GLY A 1 100 ? 1.421 -1.319 -0.480 1.00 97.75 100 GLY A O 1
ATOM 828 N N . LEU A 1 101 ? -0.056 -1.544 -2.165 1.00 97.06 101 LEU A N 1
ATOM 829 C CA . LEU A 1 101 ? -1.243 -1.709 -1.312 1.00 97.06 101 LEU A CA 1
ATOM 830 C C . LEU A 1 101 ? -1.117 -2.935 -0.401 1.00 97.06 101 LEU A C 1
ATOM 832 O O . LEU A 1 101 ? -1.348 -2.845 0.804 1.00 97.06 101 LEU A O 1
ATOM 836 N N . PHE A 1 102 ? -0.715 -4.072 -0.972 1.00 97.62 102 PHE A N 1
ATOM 837 C CA . PHE A 1 102 ? -0.533 -5.312 -0.226 1.00 97.62 102 PHE A CA 1
ATOM 838 C C . PHE A 1 102 ? 0.565 -5.186 0.832 1.00 97.62 102 PHE A C 1
ATOM 840 O O . PHE A 1 102 ? 0.354 -5.571 1.980 1.00 97.62 102 PHE A O 1
ATOM 847 N N . GLY A 1 103 ? 1.710 -4.598 0.477 1.00 97.12 103 GLY A N 1
ATOM 848 C CA . GLY A 1 103 ? 2.816 -4.363 1.401 1.00 97.12 103 GLY A CA 1
ATOM 849 C C . GLY A 1 103 ? 2.413 -3.492 2.591 1.00 97.12 103 GLY A C 1
ATOM 850 O O . GLY A 1 103 ? 2.662 -3.877 3.734 1.00 97.12 103 GLY A O 1
ATOM 851 N N . ALA A 1 104 ? 1.717 -2.379 2.338 1.00 96.75 104 ALA A N 1
ATOM 852 C CA . ALA A 1 104 ? 1.225 -1.501 3.398 1.00 96.75 104 ALA A CA 1
ATOM 853 C C . ALA A 1 104 ? 0.249 -2.224 4.347 1.00 96.75 104 ALA A C 1
ATOM 855 O O . ALA A 1 104 ? 0.346 -2.111 5.573 1.00 96.75 104 ALA A O 1
ATOM 856 N N . ALA A 1 105 ? -0.665 -3.023 3.790 1.00 94.81 105 ALA A N 1
ATOM 857 C CA . ALA A 1 105 ? -1.606 -3.811 4.576 1.00 94.81 105 ALA A CA 1
ATOM 858 C C . ALA A 1 105 ? -0.907 -4.880 5.430 1.00 94.81 105 ALA A C 1
ATOM 860 O O . ALA A 1 105 ? -1.226 -5.021 6.610 1.00 94.81 105 ALA A O 1
ATOM 861 N N . LEU A 1 106 ? 0.077 -5.600 4.878 1.00 95.31 106 LEU A N 1
ATOM 862 C CA . LEU A 1 106 ? 0.850 -6.597 5.625 1.00 95.31 106 LEU A CA 1
ATOM 863 C C . LEU A 1 106 ? 1.617 -5.969 6.785 1.00 95.31 106 LEU A C 1
ATOM 865 O O . LEU A 1 106 ? 1.568 -6.488 7.896 1.00 95.31 106 LEU A O 1
ATOM 869 N N . VAL A 1 107 ? 2.294 -4.845 6.544 1.00 94.75 107 VAL A N 1
ATOM 870 C CA . VAL A 1 107 ? 3.003 -4.110 7.597 1.00 94.75 107 VAL A CA 1
ATOM 871 C C . VAL A 1 107 ? 2.044 -3.698 8.705 1.00 94.75 107 VAL A C 1
ATOM 873 O O . VAL A 1 107 ? 2.355 -3.876 9.883 1.00 94.75 107 VAL A O 1
ATOM 876 N N . HIS A 1 108 ? 0.869 -3.183 8.341 1.00 92.50 108 HIS A N 1
ATOM 877 C CA . HIS A 1 108 ? -0.153 -2.813 9.313 1.00 92.50 108 HIS A CA 1
ATOM 878 C C . HIS A 1 108 ? -0.600 -4.016 10.148 1.00 92.50 108 HIS A C 1
ATOM 880 O O . HIS A 1 108 ? -0.543 -3.942 11.373 1.00 92.50 108 HIS A O 1
ATOM 886 N N . ILE A 1 109 ? -0.970 -5.127 9.501 1.00 91.75 109 ILE A N 1
ATOM 887 C CA . ILE A 1 109 ? -1.416 -6.365 10.164 1.00 91.75 109 ILE A CA 1
ATOM 888 C C . ILE A 1 109 ? -0.322 -6.919 11.088 1.00 91.75 109 ILE A C 1
ATOM 890 O O . ILE A 1 109 ? -0.608 -7.304 12.216 1.00 91.75 109 ILE A O 1
ATOM 894 N N . MET A 1 110 ? 0.941 -6.932 10.651 1.00 90.56 110 MET A N 1
ATOM 895 C CA . MET A 1 110 ? 2.066 -7.420 11.461 1.00 90.56 110 MET A CA 1
ATOM 896 C C . MET A 1 110 ? 2.380 -6.513 12.661 1.00 90.56 110 MET A C 1
ATOM 898 O O . MET A 1 110 ? 2.863 -6.994 13.689 1.00 90.56 110 MET A O 1
ATOM 902 N N . ALA A 1 111 ? 2.137 -5.208 12.529 1.00 89.00 111 ALA A N 1
ATOM 903 C CA . ALA A 1 111 ? 2.322 -4.233 13.599 1.00 89.00 111 ALA A CA 1
ATOM 904 C C . ALA A 1 111 ? 1.130 -4.173 14.574 1.00 89.00 111 ALA A C 1
ATOM 906 O O . ALA A 1 111 ? 1.271 -3.619 15.667 1.00 89.00 111 ALA A O 1
ATOM 907 N N . ASP A 1 112 ? -0.036 -4.713 14.202 1.00 82.00 112 ASP A N 1
ATOM 908 C CA . ASP A 1 112 ? -1.233 -4.779 15.047 1.00 82.00 112 ASP A CA 1
ATOM 909 C C . ASP A 1 112 ? -1.121 -5.926 16.064 1.00 82.00 112 ASP A C 1
ATOM 911 O O . ASP A 1 112 ? -1.583 -7.045 15.847 1.00 82.00 112 ASP A O 1
ATOM 915 N N . LYS A 1 113 ? -0.444 -5.629 17.180 1.00 67.00 113 LYS A N 1
ATOM 916 C CA . LYS A 1 113 ? -0.457 -6.416 18.421 1.00 67.00 113 LYS A CA 1
ATOM 917 C C . LYS A 1 113 ? -1.380 -5.762 19.449 1.00 67.00 113 LYS A C 1
ATOM 919 O O . LYS A 1 113 ? -1.275 -4.519 19.647 1.00 67.00 113 LYS A O 1
#

Radius of gyration: 13.88 Å; chains: 1; bounding box: 40×24×34 Å

Sequence (113 aa):
MKGMSHELINFVILFLLIPIFFLFSIQGHNTIYFSFGWVIGTLYLSPDLDADYSRPLNRIGNLKYLFWFTRHRGTLHNPVFWGCLFLILAFLGHAWMGAGLFGAALVHIMADK

Foldseek 3Di:
DDLVVLLVLLVVVLVVVLVVCVVVVPDPVLNVLLQQLQNCLSQAVELCLQPPRHRNVVVVPPCSVVCPPAHRCGLLLDLVNLVVQLVVCVVVVSNSSSNSNSSSHVSSSVPPD

pLDDT: mean 88.83, std 10.37, range [55.84, 98.31]